Protein AF-A0A382KUX4-F1 (afdb_monomer)

Structure (mmCIF, N/CA/C/O backbone):
data_AF-A0A382KUX4-F1
#
_entry.id   AF-A0A382KUX4-F1
#
loop_
_atom_site.group_PDB
_atom_site.id
_atom_site.type_symbol
_atom_site.label_atom_id
_atom_site.label_alt_id
_atom_site.label_comp_id
_atom_site.label_asym_id
_atom_site.label_entity_id
_atom_site.label_seq_id
_atom_site.pdbx_PDB_ins_code
_atom_site.Cartn_x
_atom_site.Cartn_y
_atom_site.Cartn_z
_atom_site.occupancy
_atom_site.B_iso_or_equiv
_atom_site.auth_seq_id
_atom_site.auth_comp_id
_atom_site.auth_asym_id
_atom_site.auth_atom_id
_atom_site.pdbx_PDB_model_num
ATOM 1 N N . MET A 1 1 ? -14.410 2.664 36.625 1.00 65.75 1 MET A N 1
ATOM 2 C CA . MET A 1 1 ? -13.099 2.051 36.306 1.00 65.75 1 MET A CA 1
ATOM 3 C C . MET A 1 1 ? -13.213 1.043 35.164 1.00 65.75 1 MET A C 1
ATOM 5 O O . MET A 1 1 ? -12.946 1.430 34.039 1.00 65.75 1 MET A O 1
ATOM 9 N N . LYS A 1 2 ? -13.708 -0.186 35.385 1.00 82.88 2 LYS A N 1
ATOM 10 C CA . LYS A 1 2 ? -13.786 -1.232 34.336 1.00 82.88 2 LYS A CA 1
ATOM 11 C C . LYS A 1 2 ? -14.556 -0.808 33.072 1.00 82.88 2 LYS A C 1
ATOM 13 O O . LYS A 1 2 ? -14.056 -0.994 31.977 1.00 82.88 2 LYS A O 1
ATOM 18 N N . LYS A 1 3 ? -15.714 -0.150 33.227 1.00 89.12 3 LYS A N 1
ATOM 19 C CA . LYS A 1 3 ? -16.514 0.365 32.095 1.00 89.12 3 LYS A CA 1
ATOM 20 C C . LYS A 1 3 ? -15.784 1.432 31.260 1.00 89.12 3 LYS A C 1
ATOM 22 O O . LYS A 1 3 ? -15.885 1.414 30.042 1.00 89.12 3 LYS A O 1
ATOM 27 N N . LEU A 1 4 ? -15.024 2.322 31.910 1.00 93.62 4 LEU A N 1
ATOM 28 C CA . LEU A 1 4 ? -14.225 3.352 31.229 1.00 93.62 4 LEU A CA 1
ATOM 29 C C . LEU A 1 4 ? -13.043 2.727 30.483 1.00 93.62 4 LEU A C 1
ATOM 31 O O . LEU A 1 4 ? -12.791 3.078 29.338 1.00 93.62 4 LEU A O 1
ATOM 35 N N . LEU A 1 5 ? -12.365 1.757 31.104 1.00 95.62 5 LEU A N 1
ATOM 36 C CA . LEU A 1 5 ? -11.293 1.004 30.456 1.00 95.62 5 LEU A CA 1
ATOM 37 C C . LEU A 1 5 ? -11.807 0.247 29.224 1.00 95.62 5 LEU A C 1
ATOM 39 O O . LEU A 1 5 ? -11.209 0.341 28.158 1.00 95.62 5 LEU A O 1
ATOM 43 N N . SER A 1 6 ? -12.946 -0.444 29.339 1.00 95.12 6 SER A N 1
ATOM 44 C CA . SER A 1 6 ? -13.579 -1.107 28.195 1.00 95.12 6 SER A CA 1
ATOM 45 C C . SER A 1 6 ? -13.938 -0.119 27.085 1.00 95.12 6 SER A C 1
ATOM 47 O O . SER A 1 6 ? -13.691 -0.414 25.924 1.00 95.12 6 SER A O 1
ATOM 49 N N . MET A 1 7 ? -14.464 1.063 27.421 1.00 97.19 7 MET A N 1
ATOM 50 C CA . MET A 1 7 ? -14.777 2.103 26.434 1.00 97.19 7 MET A CA 1
ATOM 51 C C . MET A 1 7 ? -13.530 2.569 25.673 1.00 97.19 7 MET A C 1
ATOM 53 O O . MET A 1 7 ? -13.563 2.650 24.449 1.00 97.19 7 MET A O 1
ATOM 57 N N . ILE A 1 8 ? -12.422 2.815 26.377 1.00 97.62 8 ILE A N 1
ATOM 58 C CA . ILE A 1 8 ? -11.145 3.193 25.754 1.00 97.62 8 ILE A CA 1
AT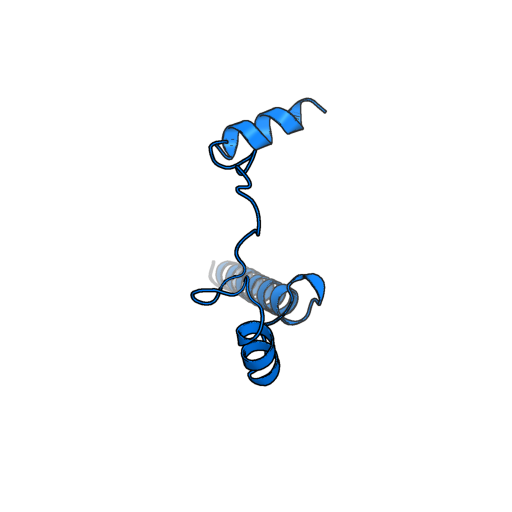OM 59 C C . ILE A 1 8 ? -10.660 2.088 24.811 1.00 97.62 8 ILE A C 1
ATOM 61 O O . ILE A 1 8 ? -10.269 2.377 23.684 1.00 97.62 8 ILE A O 1
ATOM 65 N N . ILE A 1 9 ? -10.739 0.823 25.233 1.00 97.94 9 ILE A N 1
ATOM 66 C CA . ILE A 1 9 ? -10.360 -0.317 24.389 1.00 97.94 9 ILE A CA 1
ATOM 67 C C . ILE A 1 9 ? -11.220 -0.364 23.120 1.00 97.94 9 ILE A C 1
ATOM 69 O O . ILE A 1 9 ? -10.673 -0.509 22.031 1.00 97.94 9 ILE A O 1
ATOM 73 N N . TYR A 1 10 ? -12.540 -0.189 23.228 1.00 98.12 10 TYR A N 1
ATOM 74 C CA . TYR A 1 10 ? -13.421 -0.176 22.055 1.00 98.12 10 TYR A CA 1
ATOM 75 C C . TYR A 1 10 ? -13.083 0.948 21.079 1.00 98.12 10 TYR A C 1
ATOM 77 O O . TYR A 1 10 ? -13.078 0.719 19.870 1.00 98.12 10 TYR A O 1
ATOM 85 N N . ILE A 1 11 ? -12.768 2.141 21.587 1.00 98.19 11 ILE A N 1
ATOM 86 C CA . ILE A 1 11 ? -12.346 3.271 20.755 1.00 98.19 11 ILE A CA 1
ATOM 87 C C . ILE A 1 11 ? -11.048 2.930 20.021 1.00 98.19 11 ILE A C 1
ATOM 89 O O . ILE A 1 11 ? -10.984 3.091 18.806 1.00 98.19 11 ILE A O 1
ATOM 93 N N . LEU A 1 12 ? -10.042 2.412 20.731 1.00 98.38 12 LEU A N 1
ATOM 94 C CA . LEU A 1 12 ? -8.757 2.047 20.132 1.00 98.38 12 LEU A CA 1
ATOM 95 C C . LEU A 1 12 ? -8.917 0.965 19.062 1.00 98.38 12 LEU A C 1
ATOM 97 O O . LEU A 1 12 ? -8.407 1.124 17.959 1.00 98.38 12 LEU A O 1
ATOM 101 N N . VAL A 1 13 ? -9.680 -0.092 19.350 1.00 98.50 13 VAL A N 1
ATOM 102 C CA . VAL A 1 13 ? -9.953 -1.168 18.386 1.00 98.50 13 VAL A CA 1
ATOM 103 C C . VAL A 1 13 ? -10.668 -0.622 17.152 1.00 98.50 13 VAL A C 1
ATOM 105 O O . VAL A 1 13 ? -10.257 -0.902 16.029 1.00 98.50 13 VAL A O 1
ATOM 108 N N . THR A 1 14 ? -11.702 0.198 17.344 1.00 98.50 14 THR A N 1
ATOM 109 C CA . THR A 1 14 ? -12.463 0.786 16.233 1.00 98.50 14 THR A CA 1
ATOM 110 C C . THR A 1 14 ? -11.580 1.692 15.378 1.00 98.50 14 THR A C 1
ATOM 112 O O . THR A 1 14 ? -11.637 1.625 14.149 1.00 98.50 14 THR A O 1
ATOM 115 N N . LEU A 1 15 ? -10.718 2.495 16.007 1.00 98.50 15 LEU A N 1
ATOM 116 C CA . LEU A 1 15 ? -9.774 3.364 15.312 1.00 98.50 15 LEU A CA 1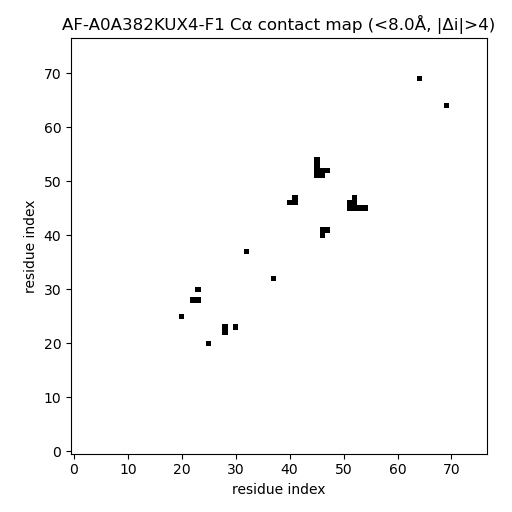
ATOM 117 C C . LEU A 1 15 ? -8.755 2.549 14.510 1.00 98.50 15 LEU A C 1
ATOM 119 O O . LEU A 1 15 ? -8.554 2.825 13.330 1.00 98.50 15 LEU A O 1
ATOM 123 N N . SER A 1 16 ? -8.159 1.513 15.106 1.00 98.38 16 SER A N 1
ATOM 124 C CA . SER A 1 16 ? -7.211 0.633 14.415 1.00 98.38 16 SER A CA 1
ATOM 125 C C . SER A 1 16 ? -7.842 -0.063 13.211 1.00 98.38 16 SER A C 1
ATOM 127 O O . SER A 1 16 ? -7.237 -0.091 12.141 1.00 98.38 16 SER A O 1
ATOM 129 N N . ILE A 1 17 ? -9.071 -0.572 13.352 1.00 98.50 17 ILE A N 1
ATOM 130 C CA . ILE A 1 17 ? -9.813 -1.185 12.241 1.00 98.50 17 ILE A CA 1
ATOM 131 C C . ILE A 1 17 ? -10.074 -0.151 11.145 1.00 98.50 17 ILE A C 1
ATOM 133 O O . ILE A 1 17 ? -9.855 -0.440 9.972 1.00 98.50 17 ILE A O 1
ATOM 137 N N . SER A 1 18 ? -10.491 1.061 11.514 1.00 97.94 18 SER A N 1
ATOM 138 C CA . SER A 1 18 ? -10.776 2.138 10.559 1.00 97.94 18 SER A CA 1
ATOM 139 C C . SER A 1 18 ? -9.532 2.544 9.768 1.00 97.94 18 SER A C 1
ATOM 141 O O . SER A 1 18 ? -9.601 2.684 8.550 1.00 97.94 18 SER A O 1
ATOM 143 N N . VAL A 1 19 ? -8.380 2.674 10.433 1.00 97.00 19 VAL A N 1
ATOM 144 C CA . VAL A 1 19 ? -7.096 2.979 9.780 1.00 97.00 19 VAL A CA 1
ATOM 145 C C . VAL A 1 19 ? -6.674 1.845 8.848 1.00 97.00 19 VAL A C 1
ATOM 147 O O . VAL A 1 19 ? -6.318 2.101 7.700 1.00 97.00 19 VAL A O 1
ATOM 150 N N . ALA A 1 20 ? -6.756 0.591 9.298 1.00 96.19 20 ALA A N 1
ATOM 151 C CA . ALA A 1 20 ? -6.427 -0.558 8.460 1.00 96.19 20 ALA A CA 1
ATOM 152 C C . ALA A 1 20 ? -7.343 -0.640 7.227 1.00 96.19 20 ALA A C 1
ATOM 154 O O . ALA A 1 20 ? -6.858 -0.857 6.117 1.00 96.19 20 ALA A O 1
ATOM 155 N N . ALA A 1 21 ? -8.647 -0.414 7.400 1.00 95.38 21 ALA A N 1
ATOM 156 C CA . ALA A 1 21 ? -9.606 -0.364 6.304 1.00 95.38 21 ALA A CA 1
ATOM 157 C C . ALA A 1 21 ? -9.289 0.778 5.332 1.00 95.38 21 ALA A C 1
ATOM 159 O O . ALA A 1 21 ? -9.276 0.5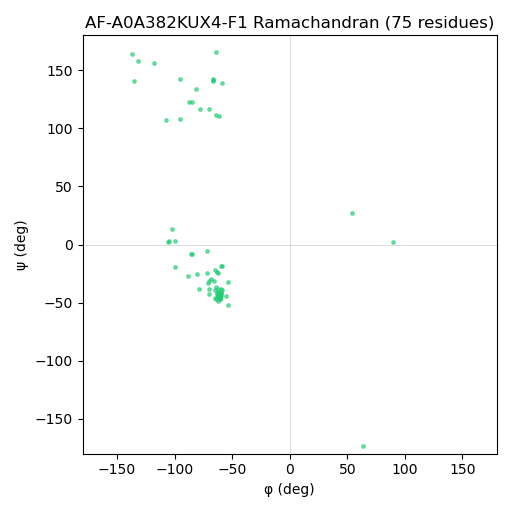58 4.127 1.00 95.38 21 ALA A O 1
ATOM 160 N N . PHE A 1 22 ? -8.964 1.971 5.833 1.00 94.62 22 PHE A N 1
ATOM 161 C CA . PHE A 1 22 ? -8.592 3.106 4.993 1.00 94.62 22 PHE A CA 1
ATOM 162 C C . PHE A 1 22 ? -7.347 2.818 4.145 1.00 94.62 22 PHE A C 1
ATOM 164 O O . PHE A 1 22 ? -7.364 3.068 2.946 1.00 94.62 22 PHE A O 1
ATOM 171 N N . ILE A 1 23 ? -6.299 2.227 4.723 1.00 93.81 23 ILE A N 1
ATOM 172 C CA . ILE A 1 23 ? -5.076 1.890 3.975 1.00 93.81 23 ILE A CA 1
ATOM 173 C C . ILE A 1 23 ? -5.351 0.830 2.898 1.00 93.81 23 ILE A C 1
ATOM 175 O O . ILE A 1 23 ? -4.813 0.926 1.801 1.00 93.81 23 ILE A O 1
ATOM 179 N N . ASN A 1 24 ? -6.185 -0.174 3.190 1.00 92.88 24 ASN A N 1
ATOM 180 C CA . ASN A 1 24 ? -6.391 -1.312 2.285 1.00 92.88 24 ASN A CA 1
ATOM 181 C C . ASN A 1 24 ? -7.501 -1.103 1.243 1.00 92.88 24 ASN A C 1
ATOM 183 O O . ASN A 1 24 ? -7.466 -1.736 0.192 1.00 92.88 24 ASN A O 1
ATOM 187 N N . LEU A 1 25 ? -8.506 -0.273 1.531 1.00 91.69 25 LEU A N 1
ATOM 188 C CA . LEU A 1 25 ? -9.655 -0.057 0.642 1.00 91.69 25 LEU A CA 1
ATOM 189 C C . LEU A 1 25 ? -9.529 1.219 -0.188 1.00 91.69 25 LEU A C 1
ATOM 191 O O . LEU A 1 25 ? -10.233 1.366 -1.187 1.00 91.69 25 LEU A O 1
ATOM 195 N N . SER A 1 26 ? -8.676 2.154 0.226 1.00 93.06 26 SER A N 1
ATOM 196 C CA . SER A 1 26 ? -8.583 3.445 -0.437 1.00 93.06 26 SER A CA 1
ATOM 197 C C . SER A 1 26 ? -7.589 3.399 -1.605 1.00 93.06 26 SER A C 1
ATOM 199 O O . SER A 1 26 ? -6.413 3.087 -1.395 1.00 93.06 26 SER A O 1
ATOM 201 N N . PRO A 1 27 ? -8.011 3.730 -2.839 1.00 86.44 27 PRO A N 1
ATOM 202 C CA . PRO A 1 27 ? -7.210 3.509 -4.045 1.00 86.44 27 PRO A CA 1
ATOM 203 C C . PRO A 1 27 ? -5.896 4.306 -4.079 1.00 86.44 27 PRO A C 1
ATOM 205 O O . PRO A 1 27 ? -4.949 3.889 -4.740 1.00 86.44 27 PRO A O 1
ATOM 208 N N . GLN A 1 28 ? -5.799 5.421 -3.349 1.00 91.75 28 GLN A N 1
ATOM 209 C CA . GLN A 1 28 ? -4.595 6.260 -3.287 1.00 91.75 28 GLN A CA 1
ATOM 210 C C . GLN A 1 28 ? -3.362 5.590 -2.663 1.00 91.75 28 GLN A C 1
ATOM 212 O O . GLN A 1 28 ? -2.253 6.039 -2.935 1.00 91.75 28 GLN A O 1
ATOM 217 N N . PHE A 1 29 ? -3.516 4.544 -1.844 1.00 89.56 29 PHE A N 1
ATOM 218 C CA . PHE A 1 29 ? -2.366 3.837 -1.257 1.00 89.56 29 PHE A CA 1
ATOM 219 C C . PHE A 1 29 ? -1.796 2.754 -2.180 1.00 89.56 29 PHE A C 1
ATOM 221 O O . PHE A 1 29 ? -0.721 2.219 -1.911 1.00 89.56 29 PHE A O 1
ATOM 228 N N . GLY A 1 30 ? -2.484 2.462 -3.289 1.00 87.81 30 GLY A N 1
ATOM 229 C CA . GLY A 1 30 ? -2.108 1.398 -4.208 1.00 87.81 30 GLY A CA 1
ATOM 230 C C . GLY A 1 30 ? -2.173 0.007 -3.570 1.00 87.81 30 GLY A C 1
ATOM 231 O O . GLY A 1 30 ? -2.635 -0.186 -2.447 1.00 87.81 30 GLY A O 1
ATOM 232 N N . SER A 1 31 ?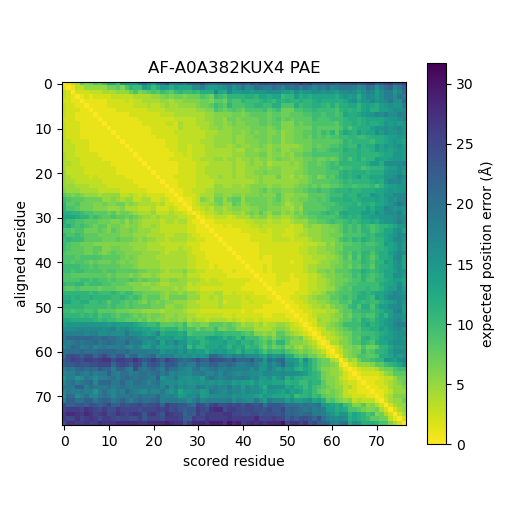 -1.715 -0.994 -4.314 1.00 87.75 31 SER A N 1
ATOM 233 C CA . SER A 1 31 ? -1.616 -2.374 -3.844 1.00 87.75 31 SER A CA 1
ATOM 234 C C . SER A 1 31 ? -0.289 -2.983 -4.271 1.00 87.75 31 SER A C 1
ATOM 236 O O . SER A 1 31 ? 0.372 -2.499 -5.192 1.00 87.75 31 SER A O 1
ATOM 238 N N . ASN A 1 32 ? 0.078 -4.101 -3.648 1.00 90.31 32 ASN A N 1
ATOM 239 C CA . ASN A 1 32 ? 1.219 -4.879 -4.115 1.00 90.31 32 ASN A CA 1
ATOM 240 C C . ASN A 1 32 ? 1.004 -5.321 -5.575 1.00 90.31 32 ASN A C 1
ATOM 242 O O . ASN A 1 32 ? -0.107 -5.737 -5.923 1.00 90.31 32 ASN A O 1
ATOM 246 N N . PRO A 1 33 ? 2.044 -5.270 -6.428 1.00 92.44 33 PRO A N 1
ATOM 247 C CA . PRO A 1 33 ? 1.912 -5.671 -7.819 1.00 92.44 33 PRO A CA 1
ATOM 248 C C . PRO A 1 33 ? 1.643 -7.175 -7.936 1.00 92.44 33 PRO A C 1
ATOM 250 O O . PRO A 1 33 ? 2.224 -7.998 -7.218 1.00 92.44 33 PRO A O 1
ATOM 253 N N . THR A 1 34 ? 0.777 -7.531 -8.879 1.00 94.94 34 THR A N 1
ATOM 254 C CA . THR A 1 34 ? 0.471 -8.915 -9.264 1.00 94.94 34 THR A CA 1
ATOM 255 C C . THR A 1 34 ? 1.698 -9.618 -9.852 1.00 94.94 34 THR A C 1
ATOM 257 O O . THR A 1 34 ? 2.687 -8.982 -10.221 1.00 94.94 34 THR A O 1
ATOM 260 N N . GLN A 1 35 ? 1.654 -10.949 -9.966 1.00 95.75 35 GLN A N 1
ATOM 261 C CA . GLN A 1 35 ? 2.756 -11.702 -10.579 1.00 95.75 35 GLN A CA 1
ATOM 262 C C . GLN A 1 35 ? 3.011 -11.285 -12.033 1.00 95.75 35 GLN A C 1
ATOM 264 O O . GLN A 1 35 ? 4.166 -11.166 -12.432 1.00 95.75 35 GLN A O 1
ATOM 269 N N . ASP A 1 36 ? 1.958 -11.009 -12.800 1.00 97.00 36 ASP A N 1
ATOM 270 C CA . ASP A 1 36 ? 2.094 -10.593 -14.197 1.00 97.00 36 ASP A CA 1
ATOM 271 C C . ASP A 1 36 ? 2.671 -9.183 -14.318 1.00 97.00 36 ASP A C 1
ATOM 273 O O . ASP A 1 36 ? 3.555 -8.954 -15.139 1.00 97.00 36 ASP A O 1
ATOM 277 N N . GLN A 1 37 ? 2.274 -8.263 -13.432 1.00 95.94 37 GLN A N 1
ATOM 278 C CA . GLN A 1 37 ? 2.919 -6.951 -13.327 1.00 95.94 37 GLN A CA 1
ATOM 279 C C . GLN A 1 37 ? 4.400 -7.084 -12.972 1.00 95.94 37 GLN A C 1
ATOM 281 O O . GLN A 1 37 ? 5.233 -6.463 -13.616 1.00 95.94 37 GLN A O 1
ATOM 286 N N . LYS A 1 38 ? 4.762 -7.942 -12.011 1.00 95.50 38 LYS A N 1
ATOM 287 C CA . LYS A 1 38 ? 6.174 -8.185 -11.666 1.00 95.50 38 LYS A CA 1
ATOM 288 C C . LYS A 1 38 ? 6.976 -8.723 -12.854 1.00 95.50 38 LYS A C 1
ATOM 290 O O . LYS A 1 38 ? 8.099 -8.280 -13.072 1.00 95.50 38 LYS A O 1
ATOM 295 N N . ARG A 1 39 ? 6.405 -9.645 -13.639 1.00 95.94 39 ARG A N 1
ATOM 296 C CA . ARG A 1 39 ? 7.027 -10.154 -14.875 1.00 95.94 39 ARG A CA 1
ATOM 297 C C . ARG A 1 39 ? 7.191 -9.054 -15.918 1.00 95.94 39 ARG A C 1
ATOM 299 O O . ARG A 1 39 ? 8.239 -8.979 -16.545 1.00 95.94 39 ARG A O 1
ATOM 306 N N . LEU A 1 40 ? 6.182 -8.200 -16.087 1.00 97.00 40 LEU A N 1
ATOM 307 C CA . LEU A 1 40 ? 6.254 -7.043 -16.975 1.00 97.00 40 LEU A CA 1
ATOM 308 C C . LEU A 1 40 ? 7.373 -6.088 -16.539 1.00 97.00 40 LEU A C 1
ATOM 310 O O . LEU A 1 40 ? 8.186 -5.696 -17.370 1.00 97.00 40 LEU A O 1
ATOM 314 N N . TYR A 1 41 ? 7.446 -5.768 -15.245 1.00 95.62 41 TYR A N 1
ATOM 315 C CA . TYR A 1 41 ? 8.434 -4.839 -14.695 1.00 95.62 41 TYR A CA 1
ATOM 316 C C . TYR A 1 41 ? 9.859 -5.358 -14.853 1.00 95.62 41 TYR A C 1
ATOM 318 O O . TYR A 1 41 ? 10.749 -4.586 -15.186 1.00 95.62 41 TYR A O 1
ATOM 326 N N . ALA A 1 42 ? 10.064 -6.671 -14.713 1.00 95.31 42 ALA A N 1
ATOM 327 C CA . ALA A 1 42 ? 11.359 -7.311 -14.928 1.00 95.31 42 ALA A CA 1
ATOM 328 C C . ALA A 1 42 ? 11.920 -7.131 -16.353 1.00 95.31 42 ALA A C 1
ATOM 330 O O . ALA A 1 42 ? 13.120 -7.302 -16.549 1.00 95.31 42 ALA A O 1
ATOM 331 N N . ASN A 1 43 ? 11.085 -6.773 -17.335 1.00 96.38 43 ASN A N 1
ATOM 332 C CA . ASN A 1 43 ? 11.531 -6.489 -18.701 1.00 96.38 43 ASN A CA 1
ATOM 333 C C . ASN A 1 43 ? 11.987 -5.033 -18.901 1.00 96.38 43 ASN A C 1
ATOM 335 O O . ASN 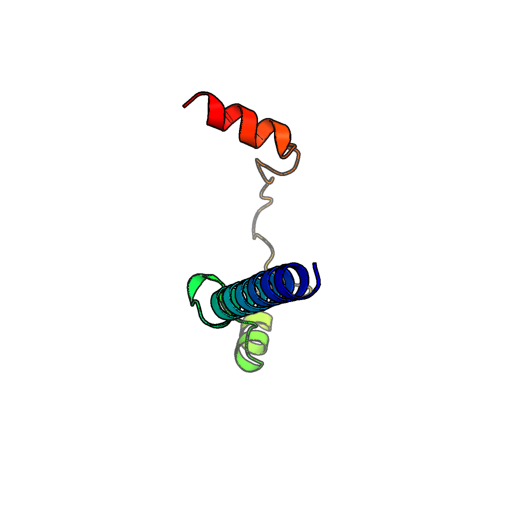A 1 43 ? 12.506 -4.702 -19.968 1.00 96.38 43 ASN A O 1
ATOM 339 N N . TYR A 1 44 ? 11.783 -4.147 -17.923 1.00 96.12 44 TYR A N 1
ATOM 340 C CA . TYR A 1 44 ? 12.216 -2.757 -18.021 1.00 96.12 44 TYR A CA 1
ATOM 341 C C . TYR A 1 44 ? 13.700 -2.615 -17.686 1.00 96.12 44 TYR A C 1
ATOM 343 O O . TYR A 1 44 ? 14.183 -3.124 -16.678 1.00 96.12 44 TYR A O 1
ATOM 351 N N . SER A 1 45 ? 14.428 -1.862 -18.512 1.00 95.00 45 SER A N 1
ATOM 352 C CA . SER A 1 45 ? 15.878 -1.663 -18.371 1.00 95.00 45 SER A CA 1
ATOM 353 C C . SER A 1 45 ? 16.285 -0.965 -17.067 1.00 95.00 45 SER A C 1
ATOM 355 O O . SER A 1 45 ? 17.415 -1.130 -16.599 1.00 95.00 45 SER A O 1
ATOM 357 N N . ASN A 1 46 ? 15.370 -0.196 -16.477 1.00 94.75 46 ASN A N 1
ATOM 358 C CA . ASN A 1 46 ? 15.568 0.542 -15.237 1.00 94.75 46 ASN A CA 1
ATOM 359 C C . ASN A 1 46 ? 14.980 -0.160 -14.000 1.00 94.75 46 ASN A C 1
ATOM 361 O O . ASN A 1 46 ? 15.054 0.396 -12.909 1.00 94.75 46 ASN A O 1
ATOM 365 N N . TYR A 1 47 ? 14.420 -1.364 -14.138 1.00 95.56 47 TYR A N 1
ATOM 366 C CA . TYR A 1 47 ? 13.965 -2.160 -13.000 1.00 95.56 47 TYR A CA 1
ATOM 367 C C . TYR A 1 47 ? 15.060 -3.146 -12.588 1.00 95.56 47 TYR A C 1
ATOM 369 O O . TYR A 1 47 ? 15.350 -4.114 -13.292 1.00 95.56 47 TYR A O 1
ATOM 377 N N . LYS A 1 48 ? 15.711 -2.892 -11.452 1.00 92.38 48 LYS A N 1
ATOM 378 C CA . LYS A 1 48 ? 16.850 -3.678 -10.959 1.00 92.38 48 LYS A CA 1
ATOM 379 C C . LYS A 1 48 ? 16.666 -3.952 -9.476 1.00 92.38 48 LYS A C 1
ATOM 381 O O . LYS A 1 48 ? 16.193 -3.097 -8.745 1.00 92.38 48 LYS A O 1
ATOM 386 N N . ASN A 1 49 ? 17.024 -5.154 -9.025 1.00 90.19 49 ASN A N 1
ATOM 387 C CA . ASN A 1 49 ? 16.954 -5.549 -7.610 1.00 90.19 49 ASN A CA 1
ATOM 388 C C . ASN A 1 49 ? 15.575 -5.356 -6.939 1.00 90.19 49 ASN A C 1
ATOM 390 O O . ASN A 1 49 ? 15.493 -5.204 -5.725 1.00 90.19 49 ASN A O 1
ATOM 394 N N . GLY A 1 50 ? 14.484 -5.405 -7.711 1.00 90.25 50 GLY A N 1
ATOM 395 C CA . GLY A 1 50 ? 13.121 -5.272 -7.185 1.00 90.25 50 GLY A CA 1
ATOM 396 C C . GLY A 1 50 ? 12.587 -3.837 -7.118 1.00 90.25 50 GLY A C 1
ATOM 397 O O . GLY A 1 50 ? 11.441 -3.644 -6.710 1.00 90.25 50 GLY A O 1
ATOM 398 N N . GLU A 1 51 ? 13.360 -2.852 -7.568 1.00 91.75 51 GLU A N 1
ATOM 399 C CA . GLU A 1 51 ? 13.018 -1.432 -7.533 1.00 91.75 51 GLU A CA 1
ATOM 400 C C . GLU A 1 51 ? 13.268 -0.748 -8.883 1.00 91.75 51 GLU A C 1
ATOM 402 O O . GLU A 1 51 ? 14.040 -1.217 -9.723 1.00 91.75 51 GLU A O 1
ATOM 407 N N . PHE A 1 52 ? 12.588 0.377 -9.096 1.00 93.44 52 PHE A N 1
ATOM 408 C CA . PHE A 1 52 ? 12.847 1.245 -10.237 1.00 93.44 52 PHE A CA 1
ATOM 409 C C . PHE A 1 52 ? 13.988 2.193 -9.896 1.00 93.44 52 PHE A C 1
ATOM 411 O O . PHE A 1 52 ? 13.901 2.957 -8.938 1.00 93.44 52 PHE A O 1
ATOM 418 N N . GLN A 1 53 ? 15.041 2.155 -10.701 1.00 92.06 53 GLN A N 1
ATOM 419 C CA . GLN A 1 53 ? 16.160 3.078 -10.605 1.00 92.06 53 GLN A CA 1
ATOM 420 C C . GLN A 1 53 ? 15.949 4.241 -11.575 1.00 92.06 53 GLN A C 1
ATOM 422 O O . GLN A 1 53 ? 15.437 4.06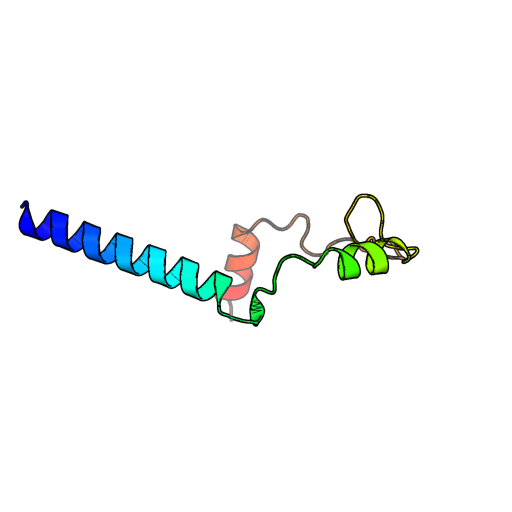6 -12.687 1.00 92.06 53 GLN A O 1
ATOM 427 N N . ASN A 1 54 ? 16.341 5.441 -11.151 1.00 89.44 54 ASN A N 1
ATOM 428 C CA . ASN A 1 54 ? 16.331 6.609 -12.023 1.00 89.44 54 ASN A CA 1
ATOM 429 C C . ASN A 1 54 ? 17.374 6.429 -13.134 1.00 89.44 54 ASN A C 1
ATOM 431 O O . ASN A 1 54 ? 18.448 5.873 -12.906 1.00 89.44 54 ASN A O 1
ATOM 435 N N . ALA A 1 55 ? 17.043 6.876 -14.348 1.00 85.06 55 ALA A N 1
ATOM 436 C CA . ALA A 1 55 ? 17.959 6.798 -15.488 1.00 85.06 55 ALA A CA 1
ATOM 437 C C . ALA A 1 55 ? 19.170 7.732 -15.325 1.00 85.06 55 ALA A C 1
ATOM 439 O O . ALA A 1 55 ? 20.255 7.429 -15.814 1.00 85.06 55 ALA A O 1
ATOM 440 N N . GLU A 1 56 ? 18.972 8.840 -14.615 1.00 85.38 56 GLU A N 1
ATOM 441 C CA . GLU A 1 56 ? 19.993 9.82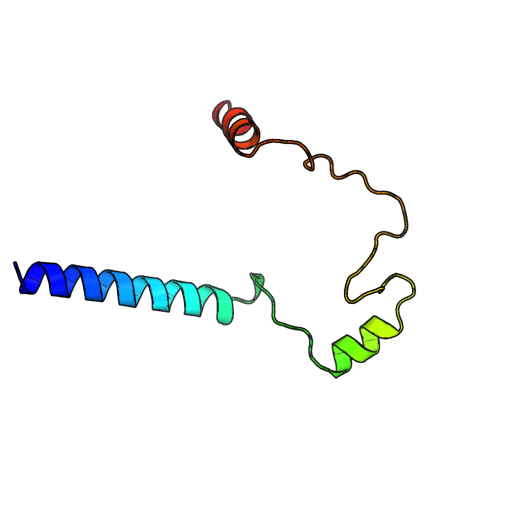0 -14.269 1.00 85.38 56 GLU A CA 1
ATOM 442 C C . GLU A 1 56 ? 20.137 9.899 -12.748 1.00 85.38 56 GLU A C 1
ATOM 444 O O . GLU A 1 56 ? 19.210 9.571 -11.998 1.00 85.38 56 GLU A O 1
ATOM 449 N N . GLU A 1 57 ? 21.305 10.340 -12.287 1.00 81.06 57 GLU A N 1
ATOM 450 C CA . GLU A 1 57 ? 21.536 10.602 -10.872 1.00 81.06 57 GLU A CA 1
ATOM 451 C C . GLU A 1 57 ? 20.625 11.746 -10.413 1.00 81.06 57 GLU A C 1
ATOM 453 O O . GLU A 1 57 ? 20.784 12.898 -10.811 1.00 81.06 57 GLU A O 1
ATOM 458 N N . PHE A 1 58 ? 19.646 11.415 -9.573 1.00 77.44 58 PHE A N 1
ATOM 459 C CA . PHE A 1 58 ? 18.783 12.400 -8.941 1.00 77.44 58 PHE A CA 1
ATOM 460 C C . PHE A 1 58 ? 19.154 12.505 -7.468 1.00 77.44 58 PHE A C 1
ATOM 462 O O . PHE A 1 58 ? 18.851 11.613 -6.672 1.00 77.44 58 PHE A O 1
ATOM 469 N N . VAL A 1 59 ? 19.801 13.609 -7.105 1.00 76.06 59 VAL A N 1
ATOM 470 C CA . VAL A 1 59 ? 20.053 13.936 -5.703 1.00 76.06 59 VAL A CA 1
ATOM 471 C C . VAL A 1 59 ? 18.715 14.298 -5.066 1.00 76.06 59 VAL A C 1
ATOM 473 O O . VAL A 1 59 ? 18.067 15.268 -5.466 1.00 76.06 59 VAL A O 1
ATOM 476 N N . MET A 1 60 ? 18.278 13.514 -4.077 1.00 74.38 60 MET A N 1
ATOM 477 C CA . MET A 1 60 ? 17.085 13.860 -3.310 1.00 74.38 60 MET A CA 1
ATOM 478 C C . MET A 1 60 ? 17.316 15.188 -2.589 1.00 74.38 60 MET A C 1
ATOM 480 O O . MET A 1 60 ? 18.072 15.257 -1.625 1.00 74.38 60 MET A O 1
ATOM 484 N N . MET A 1 61 ? 16.606 16.230 -3.026 1.00 71.81 61 MET A N 1
ATOM 485 C CA . MET A 1 61 ? 16.651 17.577 -2.434 1.00 71.81 61 MET A CA 1
ATOM 486 C C . MET A 1 61 ? 16.259 17.592 -0.945 1.00 71.81 61 MET A C 1
ATOM 488 O O . MET A 1 61 ? 16.554 18.542 -0.229 1.00 71.81 61 MET A O 1
ATOM 492 N N . THR A 1 62 ? 15.580 16.543 -0.482 1.00 68.12 62 THR A N 1
ATOM 493 C CA . THR A 1 62 ? 15.112 16.358 0.896 1.00 68.12 62 THR A CA 1
ATOM 494 C C . THR A 1 62 ? 15.927 15.329 1.682 1.00 68.12 62 THR A C 1
ATOM 496 O O . THR A 1 62 ? 15.578 15.050 2.825 1.00 68.12 62 THR A O 1
ATOM 499 N N . GLY A 1 63 ? 16.978 14.743 1.093 1.00 67.12 63 GLY A N 1
ATOM 500 C CA . GLY A 1 63 ? 17.673 13.574 1.646 1.00 67.12 63 GLY A CA 1
ATOM 501 C C . GLY A 1 63 ? 18.263 13.795 3.039 1.00 67.12 63 GLY A C 1
ATOM 502 O O . GLY A 1 63 ? 18.125 12.929 3.899 1.00 67.12 63 GLY A O 1
ATOM 503 N N . ASP A 1 64 ? 18.826 14.979 3.278 1.00 70.25 64 ASP A N 1
ATOM 504 C CA . ASP A 1 64 ? 19.481 15.320 4.546 1.00 70.25 64 ASP A CA 1
ATOM 505 C C . ASP A 1 64 ? 18.646 16.258 5.430 1.00 70.25 64 ASP A C 1
ATOM 507 O O . ASP A 1 64 ? 19.108 16.676 6.492 1.00 70.25 64 ASP A O 1
ATOM 511 N N . MET A 1 65 ? 17.422 16.617 5.021 1.00 74.75 65 MET A N 1
ATOM 512 C CA . MET A 1 65 ? 16.606 17.558 5.788 1.00 74.75 65 MET A CA 1
ATOM 513 C C . MET A 1 65 ? 15.977 16.850 6.998 1.00 74.75 65 MET A C 1
ATOM 515 O O . MET A 1 65 ? 15.140 15.957 6.823 1.00 74.75 65 MET A O 1
ATOM 519 N N . PRO A 1 66 ? 16.301 17.247 8.240 1.00 82.00 66 PRO A N 1
ATOM 520 C CA . PRO A 1 66 ? 15.644 16.687 9.406 1.00 82.00 66 PRO A CA 1
ATOM 521 C C . PRO A 1 66 ? 14.167 17.104 9.436 1.00 82.00 66 PRO A C 1
ATOM 523 O O . PRO A 1 66 ? 13.811 18.250 9.170 1.00 82.00 66 PRO A O 1
ATOM 526 N N . LEU A 1 67 ? 13.290 16.177 9.836 1.00 77.94 67 LEU A N 1
ATOM 527 C CA . LEU A 1 67 ? 11.838 16.395 9.905 1.00 77.94 67 LEU A CA 1
ATOM 528 C C . LEU A 1 67 ? 11.457 17.640 10.735 1.00 77.94 67 LEU A C 1
ATOM 530 O O . LEU A 1 67 ? 10.485 18.329 10.437 1.00 77.94 67 LEU A O 1
ATOM 534 N N . SER A 1 68 ? 12.245 17.957 11.765 1.00 82.19 68 SER A N 1
ATOM 535 C CA . SER A 1 68 ? 12.070 19.157 12.591 1.00 82.19 68 SER A CA 1
ATOM 536 C C . SER A 1 68 ? 12.300 20.466 11.827 1.00 82.19 68 SER A C 1
ATOM 538 O O . SER A 1 68 ? 11.680 21.476 12.155 1.00 82.19 68 SER A O 1
ATOM 540 N N . GLU A 1 69 ? 13.176 20.468 10.826 1.00 78.19 69 GLU A N 1
ATOM 541 C CA . GLU A 1 69 ? 13.454 21.618 9.967 1.00 78.19 69 GLU A CA 1
ATOM 542 C C . GLU A 1 69 ? 12.372 21.787 8.897 1.00 78.19 69 GLU A C 1
ATOM 544 O O . GLU A 1 69 ? 11.902 22.905 8.686 1.00 78.19 69 GLU A O 1
ATOM 549 N N . PHE A 1 70 ? 11.865 20.679 8.346 1.00 78.38 70 PHE A N 1
A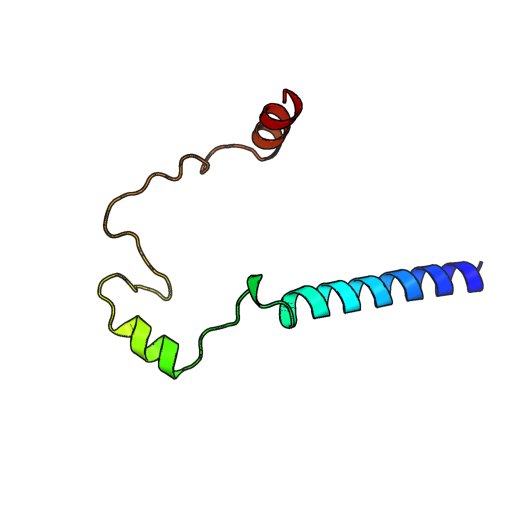TOM 550 C CA . PHE A 1 70 ? 10.705 20.679 7.450 1.00 78.38 70 PHE A CA 1
ATOM 551 C C . PHE A 1 70 ? 9.492 21.387 8.087 1.00 78.38 70 PHE A C 1
ATOM 553 O O . PHE A 1 70 ? 8.976 22.357 7.531 1.00 78.38 70 PHE A O 1
ATOM 560 N N . PHE A 1 71 ? 9.096 21.001 9.306 1.00 79.88 71 PHE A N 1
ATOM 561 C CA . PHE A 1 71 ? 7.928 21.596 9.976 1.00 79.88 71 PHE A CA 1
ATOM 562 C C . PHE A 1 71 ? 8.131 23.040 10.468 1.00 79.88 71 PHE A C 1
ATOM 564 O O . PHE A 1 71 ? 7.155 23.778 10.588 1.00 79.88 71 PHE A O 1
ATOM 571 N N . LYS A 1 72 ? 9.372 23.476 10.727 1.00 75.44 72 LYS A N 1
ATOM 572 C CA . LYS A 1 72 ? 9.672 24.891 11.031 1.00 75.44 72 LYS A CA 1
ATOM 573 C C . LYS A 1 72 ? 9.514 25.800 9.813 1.00 75.44 72 LYS A C 1
ATOM 575 O O . LYS A 1 72 ? 9.195 26.976 9.968 1.00 75.44 72 LYS A O 1
ATOM 580 N N . SER A 1 73 ? 9.776 25.280 8.615 1.00 64.94 73 SER A N 1
ATOM 581 C CA . SER A 1 73 ? 9.643 26.057 7.380 1.00 64.94 73 SER A CA 1
ATOM 582 C C . SER A 1 73 ? 8.176 26.338 7.025 1.00 64.94 73 SER A C 1
ATOM 584 O O . SER A 1 73 ? 7.865 27.424 6.539 1.00 64.94 73 SER A O 1
ATOM 586 N N . ASP A 1 74 ? 7.274 25.409 7.357 1.00 60.00 74 ASP A N 1
ATOM 587 C CA . ASP A 1 74 ? 5.836 25.517 7.079 1.00 60.00 74 ASP A CA 1
ATOM 588 C C . ASP A 1 74 ? 5.090 26.403 8.098 1.00 60.00 74 ASP A C 1
ATOM 590 O O . ASP A 1 74 ? 4.092 27.030 7.764 1.00 60.00 74 ASP A O 1
ATOM 594 N N . SER A 1 75 ? 5.596 26.545 9.334 1.00 60.38 75 SER A N 1
ATOM 595 C CA . SER A 1 75 ? 4.964 27.381 10.374 1.00 60.38 75 SER A CA 1
ATOM 596 C C . SER A 1 75 ? 5.067 28.897 10.145 1.00 60.38 75 SER A C 1
ATOM 598 O O . SER A 1 75 ? 4.524 29.665 10.934 1.00 60.38 75 SER A O 1
ATOM 600 N N . ASN A 1 76 ? 5.802 29.330 9.115 1.00 59.72 76 ASN A N 1
ATOM 601 C CA . ASN A 1 76 ? 5.956 30.738 8.727 1.00 59.72 76 ASN A CA 1
ATOM 602 C C . ASN A 1 76 ? 5.092 31.127 7.504 1.00 59.72 76 ASN A C 1
ATOM 604 O O . ASN A 1 76 ? 5.319 32.187 6.916 1.00 59.72 76 ASN A O 1
ATOM 608 N N . ARG A 1 77 ? 4.131 30.283 7.107 1.00 51.34 77 ARG A N 1
ATOM 609 C CA . ARG A 1 77 ? 3.063 30.596 6.141 1.00 51.34 77 ARG A CA 1
ATOM 610 C C . ARG A 1 77 ? 1.721 30.749 6.848 1.00 51.34 77 ARG A C 1
ATOM 612 O O . ARG A 1 77 ? 0.877 31.475 6.279 1.00 51.34 77 ARG A O 1
#

Solvent-accessible surface area (backbone atoms only — not comparable to full-atom values): 4935 Å² total; per-residue (Å²): 106,72,69,58,53,51,50,52,49,51,51,52,52,52,50,54,51,50,52,54,46,49,53,75,71,38,76,89,67,58,74,84,76,51,74,67,53,51,56,55,45,65,72,39,93,47,42,53,98,92,42,79,52,72,95,60,94,74,80,62,92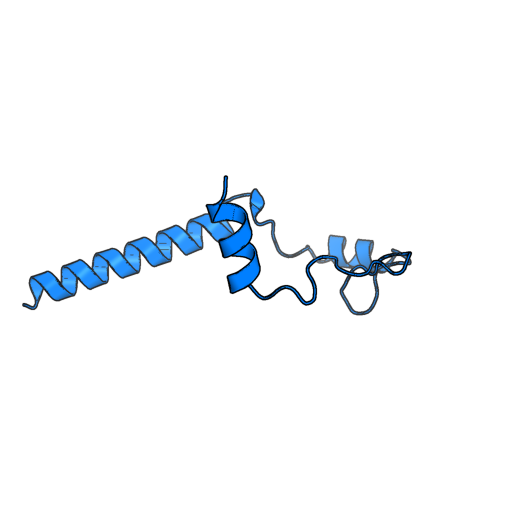,61,73,86,62,52,71,73,57,56,58,58,64,60,74,78,114

Organism: NCBI:txid408172

Foldseek 3Di:
DVVVVVVVVVVVVVVVVVVVCCCPVPPVNPDDDDPVVVVVLVPDPQCPPNDGHDPDDDDDPCPPPDPVNVVVVVVVD

Radius of gyration: 21.21 Å; Cα contacts (8 Å, |Δi|>4): 16; chains: 1; bounding box: 38×42×55 Å

Secondary structure (DSSP, 8-state):
-HHHHHHHHHHHHHHHHHHHHHHHH-GGG--PPPHHHHHHHTTSTTEETTEEPPSS----TTTT--HHHHHHHHTT-

pLDDT: mean 87.57, std 11.46, range [51.34, 98.5]

Sequence (77 aa):
MKKLLSMIIYILVTLSISVAAFINLSPQFGSNPTQDQKRLYANYSNYKNGEFQNAEEFVMMTGDMPLSEFFKSDSNR

Mean predicted aligned error: 9.18 Å